Protein AF-A0A3P9JWE6-F1 (afdb_monomer_lite)

Organism: Oryzias latipes (NCBI:txid8090)

InterPro domains:
  IPR011990 Tetratricopeptide-like helical domain superfamily [G3DSA:1.25.40.10] (8-166)
  IPR011990 Tetratricopeptide-like helical domain superfamily [SSF48452] (48-157)
  IPR052628 Cilia- and flagella-associated protein 70 [PTHR44314] (1-104)

Radius of gyration: 19.22 Å; chains: 1; bounding box: 40×40×63 Å

Structure (mmCIF, N/CA/C/O backbone):
data_AF-A0A3P9JWE6-F1
#
_entry.id   AF-A0A3P9JWE6-F1
#
loop_
_atom_site.group_PDB
_atom_site.id
_atom_site.type_symbol
_atom_site.label_atom_id
_atom_site.label_alt_id
_atom_site.label_comp_id
_atom_site.label_asym_id
_atom_site.label_entity_id
_atom_site.label_seq_id
_atom_site.pdbx_PDB_ins_code
_atom_site.Cartn_x
_atom_site.Cartn_y
_atom_site.Cartn_z
_atom_site.occupancy
_atom_site.B_iso_or_equiv
_atom_site.auth_seq_id
_atom_site.auth_comp_id
_atom_site.auth_asym_id
_atom_site.auth_atom_id
_atom_site.pdbx_PDB_model_num
ATOM 1 N N . MET A 1 1 ? 3.140 -0.890 -33.069 1.00 50.00 1 MET A N 1
ATOM 2 C CA . MET A 1 1 ? 4.216 -0.126 -33.745 1.00 50.00 1 MET A CA 1
ATOM 3 C C . MET A 1 1 ? 4.874 0.889 -32.809 1.00 50.00 1 MET A C 1
ATOM 5 O O . MET A 1 1 ? 6.090 0.849 -32.715 1.00 50.00 1 MET A O 1
ATOM 9 N N . ALA A 1 2 ? 4.125 1.709 -32.057 1.00 54.94 2 ALA A N 1
ATOM 10 C CA . ALA A 1 2 ? 4.702 2.667 -31.095 1.00 54.94 2 ALA A CA 1
ATOM 11 C C . ALA A 1 2 ? 5.524 2.012 -29.962 1.00 54.94 2 ALA A C 1
ATOM 13 O O . ALA A 1 2 ? 6.638 2.443 -29.690 1.00 54.94 2 ALA A O 1
ATOM 14 N N . GLU A 1 3 ? 5.029 0.918 -29.371 1.00 54.50 3 GLU A N 1
ATOM 15 C CA . GLU A 1 3 ? 5.745 0.171 -28.316 1.00 54.50 3 GLU A CA 1
ATOM 16 C C . GLU A 1 3 ? 7.107 -0.357 -28.793 1.00 54.50 3 GLU A C 1
ATOM 18 O O . GLU A 1 3 ? 8.086 -0.331 -28.055 1.00 54.50 3 GLU A O 1
ATOM 23 N N . HIS A 1 4 ? 7.189 -0.782 -30.056 1.00 53.91 4 HIS A N 1
ATOM 24 C CA . HIS A 1 4 ? 8.410 -1.329 -30.640 1.00 53.91 4 HIS A CA 1
ATOM 25 C C . HIS A 1 4 ? 9.434 -0.230 -30.979 1.00 53.91 4 HIS A C 1
ATOM 27 O O . HIS A 1 4 ? 10.633 -0.448 -30.827 1.00 53.91 4 HIS A O 1
ATOM 33 N N . ALA A 1 5 ? 8.976 0.956 -31.391 1.00 55.12 5 ALA A N 1
ATOM 34 C CA . ALA A 1 5 ? 9.838 2.113 -31.635 1.00 55.12 5 ALA A CA 1
ATOM 35 C C . ALA A 1 5 ? 10.409 2.679 -30.322 1.00 55.12 5 ALA A C 1
ATOM 37 O O . ALA A 1 5 ? 11.618 2.850 -30.205 1.00 55.12 5 ALA A O 1
ATOM 38 N N . LEU A 1 6 ? 9.566 2.840 -29.295 1.00 58.72 6 LEU A N 1
ATOM 39 C CA . LEU A 1 6 ? 10.005 3.257 -27.959 1.00 58.72 6 LEU A CA 1
ATOM 40 C C . LEU A 1 6 ? 10.943 2.219 -27.320 1.00 58.72 6 LEU A C 1
ATOM 42 O O . LEU A 1 6 ? 11.898 2.573 -26.635 1.00 58.72 6 LEU A O 1
ATOM 46 N N . SER A 1 7 ? 10.712 0.925 -27.578 1.00 56.84 7 SER A N 1
ATOM 47 C CA . SER A 1 7 ? 11.601 -0.131 -27.087 1.00 56.84 7 SER A CA 1
ATOM 48 C C . SER A 1 7 ? 13.016 -0.019 -27.646 1.00 56.84 7 SER A C 1
ATOM 50 O O . SER A 1 7 ? 13.952 -0.305 -26.917 1.00 56.84 7 SER A O 1
ATOM 52 N N . GLN A 1 8 ? 13.188 0.429 -28.895 1.00 58.41 8 GLN A N 1
ATOM 53 C CA . GLN A 1 8 ? 14.512 0.590 -29.502 1.00 58.41 8 GLN A CA 1
ATOM 54 C C . GLN A 1 8 ? 15.272 1.796 -28.941 1.00 58.41 8 GLN A C 1
ATOM 56 O O . GLN A 1 8 ? 16.487 1.710 -28.789 1.00 58.41 8 GLN A O 1
ATOM 61 N N . GLU A 1 9 ? 14.577 2.878 -28.577 1.00 60.34 9 GLU A N 1
ATOM 62 C CA . GLU A 1 9 ? 15.199 4.049 -27.937 1.00 60.34 9 GLU A CA 1
ATOM 63 C C . GLU A 1 9 ? 15.621 3.792 -26.486 1.00 60.34 9 GLU A C 1
ATOM 65 O O . GLU A 1 9 ? 16.543 4.428 -25.982 1.00 60.34 9 GLU A O 1
ATOM 70 N N . LEU A 1 10 ? 14.960 2.852 -25.807 1.00 62.72 10 LEU A N 1
ATOM 71 C CA . LEU A 1 10 ? 15.216 2.527 -24.406 1.00 62.72 10 LEU A CA 1
ATOM 72 C C . LEU A 1 10 ? 16.106 1.284 -24.229 1.00 62.72 10 LEU A C 1
ATOM 74 O O . LEU A 1 10 ? 16.210 0.774 -23.117 1.00 62.72 10 LEU A O 1
ATOM 78 N N . LEU A 1 11 ? 16.743 0.747 -25.269 1.00 60.75 11 LEU A N 1
ATOM 79 C CA . LEU A 1 11 ? 17.757 -0.304 -25.100 1.00 60.75 11 LEU A CA 1
ATOM 80 C C . LEU A 1 11 ? 19.091 0.313 -24.667 1.00 60.75 11 LEU A C 1
ATOM 82 O O . LEU A 1 11 ? 19.446 1.413 -25.084 1.00 60.75 11 LEU A O 1
ATOM 86 N N . CYS A 1 12 ? 19.846 -0.398 -23.828 1.00 60.78 12 CYS A N 1
ATOM 87 C CA . CYS A 1 12 ? 21.216 0.004 -23.527 1.00 60.78 12 CYS A CA 1
ATOM 88 C C . CYS A 1 12 ? 22.069 -0.077 -24.807 1.00 60.78 12 CYS A C 1
ATOM 90 O O . CYS A 1 12 ? 21.844 -0.978 -25.623 1.00 60.78 12 CYS A O 1
ATOM 92 N N . PRO A 1 13 ? 23.077 0.796 -24.976 1.00 59.50 13 PRO A N 1
ATOM 93 C CA . PRO A 1 13 ? 23.990 0.739 -26.117 1.00 59.50 13 PRO A CA 1
ATOM 94 C C . PRO A 1 13 ? 24.724 -0.611 -26.236 1.00 59.50 13 PRO A C 1
ATOM 96 O O . PRO A 1 13 ? 25.113 -0.987 -27.338 1.00 59.50 13 PRO A O 1
ATOM 99 N N . GLU A 1 14 ? 24.840 -1.390 -25.151 1.00 58.34 14 GLU A N 1
ATOM 100 C CA . GLU A 1 14 ? 25.370 -2.764 -25.166 1.00 58.34 14 GLU A CA 1
ATOM 101 C C . GLU A 1 14 ? 24.353 -3.846 -25.610 1.00 58.34 14 GLU A C 1
ATOM 103 O O . GLU A 1 14 ? 24.656 -5.038 -25.559 1.00 58.34 14 GLU A O 1
ATOM 108 N N . GLY A 1 15 ? 23.141 -3.475 -26.040 1.00 55.50 15 GLY A N 1
ATOM 109 C CA . GLY A 1 15 ? 22.118 -4.408 -26.542 1.00 55.50 15 GLY A CA 1
ATOM 110 C C . GLY A 1 15 ? 21.252 -5.081 -25.465 1.00 55.50 15 GLY A C 1
ATOM 111 O O . GLY A 1 15 ? 20.505 -6.013 -25.766 1.00 55.50 15 GLY A O 1
ATOM 112 N N . GLY A 1 16 ? 21.332 -4.620 -24.212 1.00 62.47 16 GLY A N 1
ATOM 113 C CA . GLY A 1 16 ? 20.505 -5.079 -23.089 1.00 62.47 16 GLY A CA 1
ATOM 114 C C . GLY A 1 16 ? 19.228 -4.253 -22.876 1.00 62.47 16 GLY A C 1
ATOM 115 O O . GLY A 1 16 ? 19.093 -3.136 -23.372 1.00 62.47 16 GLY A O 1
ATOM 116 N N . ARG A 1 17 ? 18.279 -4.785 -22.094 1.00 65.56 17 ARG A N 1
ATOM 117 C CA . ARG A 1 17 ? 17.080 -4.046 -21.654 1.00 65.56 17 ARG A CA 1
ATOM 118 C C . ARG A 1 17 ? 17.478 -3.023 -20.589 1.00 65.56 17 ARG A C 1
ATOM 120 O O . ARG A 1 17 ? 17.960 -3.425 -19.531 1.00 65.56 17 ARG A O 1
ATOM 127 N N . SER A 1 18 ? 17.263 -1.731 -20.838 1.00 72.25 18 SER A N 1
ATOM 128 C CA . SER A 1 18 ? 17.511 -0.721 -19.806 1.00 72.25 18 SER A CA 1
ATOM 129 C C . SER A 1 18 ? 16.483 -0.807 -18.673 1.00 72.25 18 SER A C 1
ATOM 131 O O . SER A 1 18 ? 15.362 -1.301 -18.833 1.00 72.25 18 SER A O 1
ATOM 133 N N . LEU A 1 19 ? 16.858 -0.273 -17.514 1.00 72.19 19 LEU A N 1
ATOM 134 C CA . LEU A 1 19 ? 15.981 -0.161 -16.352 1.00 72.19 19 LEU A CA 1
ATOM 135 C C . LEU A 1 19 ? 14.755 0.722 -16.637 1.00 72.19 19 LEU A C 1
ATOM 137 O O . LEU A 1 19 ? 13.641 0.403 -16.219 1.00 72.19 19 LEU A O 1
ATOM 141 N N . SER A 1 20 ? 14.933 1.795 -17.415 1.00 74.38 20 SER A N 1
ATOM 142 C CA . SER A 1 20 ? 13.832 2.658 -17.844 1.00 74.38 20 SER A CA 1
ATOM 143 C C . SER A 1 20 ? 12.865 1.905 -18.757 1.00 74.38 20 SER A C 1
ATOM 145 O O . SER A 1 20 ? 11.658 1.986 -18.536 1.00 74.38 20 SER A O 1
ATOM 147 N N . TYR A 1 21 ? 13.355 1.104 -19.708 1.00 74.75 21 TYR A N 1
ATOM 148 C CA . TYR A 1 21 ? 12.509 0.239 -20.536 1.00 74.75 21 TYR A CA 1
ATOM 149 C C . TYR A 1 21 ? 11.656 -0.711 -19.689 1.00 74.75 21 TYR A C 1
ATOM 151 O O . TYR A 1 21 ? 10.438 -0.776 -19.862 1.00 74.75 21 TYR A O 1
ATOM 159 N N . LEU A 1 22 ? 12.280 -1.420 -18.744 1.00 73.00 22 LEU A N 1
ATOM 160 C CA . LEU A 1 22 ? 11.585 -2.392 -17.901 1.00 73.00 22 LEU A CA 1
ATOM 161 C C . LEU A 1 22 ? 10.500 -1.733 -17.039 1.00 73.00 22 LEU A C 1
ATOM 163 O O . LEU A 1 22 ? 9.398 -2.270 -16.934 1.00 73.00 22 LEU A O 1
ATOM 167 N N . ARG A 1 23 ? 10.766 -0.542 -16.489 1.00 76.00 23 ARG A N 1
ATOM 168 C CA . ARG A 1 23 ? 9.776 0.239 -15.729 1.00 76.00 23 ARG A CA 1
ATOM 169 C C . ARG A 1 23 ? 8.566 0.637 -16.577 1.00 76.00 23 ARG A C 1
ATOM 171 O O . ARG A 1 23 ? 7.432 0.487 -16.126 1.00 76.00 23 ARG A O 1
ATOM 178 N N . HIS A 1 24 ? 8.781 1.116 -17.804 1.00 77.75 24 HIS A N 1
ATOM 179 C CA . HIS A 1 24 ? 7.681 1.507 -18.697 1.00 77.75 24 HIS A CA 1
ATOM 180 C C . HIS A 1 24 ? 6.870 0.300 -19.168 1.00 77.75 24 HIS A C 1
ATOM 182 O O . HIS A 1 24 ? 5.641 0.355 -19.178 1.00 77.75 24 HIS A O 1
ATOM 188 N N . LEU A 1 25 ? 7.543 -0.804 -19.505 1.00 74.94 25 LEU A N 1
ATOM 189 C CA . LEU A 1 25 ? 6.875 -2.052 -19.859 1.00 74.94 25 LEU A CA 1
ATOM 190 C C . LEU A 1 25 ? 6.011 -2.556 -18.700 1.00 74.94 25 LEU A C 1
ATOM 192 O O . LEU A 1 25 ? 4.870 -2.958 -18.925 1.00 74.94 25 LEU A O 1
ATOM 196 N N . ALA A 1 26 ? 6.523 -2.469 -17.468 1.00 75.00 26 ALA A N 1
ATOM 197 C CA . ALA A 1 26 ? 5.756 -2.841 -16.295 1.00 75.00 26 ALA A CA 1
ATOM 198 C C . ALA A 1 26 ? 4.502 -1.972 -16.124 1.00 75.00 26 ALA A C 1
ATOM 200 O O . ALA A 1 26 ? 3.390 -2.489 -16.037 1.00 75.00 26 ALA A O 1
ATOM 201 N N . LYS A 1 27 ? 4.642 -0.645 -16.164 1.00 78.25 27 LYS A N 1
ATOM 202 C CA . LYS A 1 27 ? 3.484 0.261 -16.083 1.00 78.25 27 LYS A CA 1
ATOM 203 C C . LYS A 1 27 ? 2.444 -0.029 -17.172 1.00 78.25 27 LYS A C 1
ATOM 205 O O . LYS A 1 27 ? 1.252 -0.086 -16.885 1.00 78.25 27 LYS A O 1
ATOM 210 N N . LEU A 1 28 ? 2.881 -0.290 -18.402 1.00 78.50 28 LEU A N 1
ATOM 211 C CA . LEU A 1 28 ? 1.989 -0.627 -19.511 1.00 78.50 28 LEU A CA 1
ATOM 212 C C . LEU A 1 28 ? 1.231 -1.945 -19.287 1.00 78.50 28 LEU A C 1
ATOM 214 O O . LEU A 1 28 ? 0.036 -2.021 -19.554 1.00 78.50 28 LEU A O 1
ATOM 218 N N . GLN A 1 29 ? 1.910 -2.987 -18.814 1.00 75.69 29 GLN A N 1
ATOM 219 C CA . GLN A 1 29 ? 1.287 -4.284 -18.538 1.00 75.69 29 GLN A CA 1
ATOM 220 C C . GLN A 1 29 ? 0.293 -4.210 -17.371 1.00 75.69 29 GLN A C 1
ATOM 222 O O . GLN A 1 29 ? -0.762 -4.837 -17.443 1.00 75.69 29 GLN A O 1
ATOM 227 N N . LEU A 1 30 ? 0.580 -3.396 -16.347 1.00 75.94 30 LEU A N 1
ATOM 228 C CA . LEU A 1 30 ? -0.366 -3.107 -15.264 1.00 75.94 30 LEU A CA 1
ATOM 229 C C . LEU A 1 30 ? -1.648 -2.463 -15.805 1.00 75.94 30 LEU A C 1
ATOM 231 O O . LEU A 1 30 ? -2.740 -2.894 -15.449 1.00 75.94 30 LEU A O 1
ATOM 235 N N . LEU A 1 31 ? -1.516 -1.496 -16.719 1.00 79.69 31 LEU A N 1
ATOM 236 C CA . LEU A 1 31 ? -2.657 -0.854 -17.381 1.00 79.69 31 LEU A CA 1
ATOM 237 C C . LEU A 1 31 ? -3.444 -1.812 -18.286 1.00 79.69 31 LEU A C 1
ATOM 239 O O . LEU A 1 31 ? -4.653 -1.659 -18.428 1.00 79.69 31 LEU A O 1
ATOM 243 N N . LYS A 1 32 ? -2.777 -2.797 -18.899 1.00 80.44 32 LYS A N 1
ATOM 244 C CA . LYS A 1 32 ? -3.423 -3.822 -19.738 1.00 80.44 32 LYS A CA 1
ATOM 245 C C . LYS A 1 32 ? -4.131 -4.916 -18.927 1.00 80.44 32 LYS A C 1
ATOM 247 O O . LYS A 1 32 ? -4.943 -5.634 -19.496 1.00 80.44 32 LYS A O 1
ATOM 252 N N . GLY A 1 33 ? -3.844 -5.044 -17.629 1.00 74.56 33 GLY A N 1
ATOM 253 C CA . GLY A 1 33 ? -4.410 -6.087 -16.765 1.00 74.56 33 GLY A CA 1
ATOM 254 C C . GLY A 1 33 ? -3.735 -7.463 -16.887 1.00 74.56 33 GLY A C 1
ATOM 255 O O . GLY A 1 33 ? -4.184 -8.431 -16.277 1.00 74.56 33 GLY A O 1
ATOM 256 N N . ASP A 1 34 ? -2.637 -7.571 -17.641 1.00 73.00 34 ASP A N 1
ATOM 257 C CA . ASP A 1 34 ? -1.946 -8.838 -17.921 1.00 73.00 34 ASP A CA 1
ATOM 258 C C . ASP A 1 34 ? -0.863 -9.155 -16.868 1.00 73.00 34 ASP A C 1
ATOM 260 O O . ASP A 1 34 ? 0.343 -9.151 -17.142 1.00 73.00 34 ASP A O 1
ATOM 264 N N . TYR A 1 35 ? -1.279 -9.466 -15.637 1.00 69.69 35 TYR A N 1
ATOM 265 C CA . TYR A 1 35 ? -0.375 -9.623 -14.480 1.00 69.69 35 TYR A CA 1
ATOM 266 C C . TYR A 1 35 ? 0.514 -10.881 -14.519 1.00 69.69 35 TYR A C 1
ATOM 268 O O . TYR A 1 35 ? 1.539 -10.967 -13.832 1.00 69.69 35 TYR A O 1
ATOM 276 N N . SER A 1 36 ? 0.132 -11.885 -15.309 1.00 65.00 36 SER A N 1
ATOM 277 C CA . SER A 1 36 ? 0.842 -13.165 -15.444 1.00 65.00 36 SER A CA 1
ATOM 278 C C . SER A 1 36 ? 2.153 -13.042 -16.227 1.00 65.00 36 SER A C 1
ATOM 280 O O . SER A 1 36 ? 3.114 -13.754 -15.940 1.00 65.00 36 SER A O 1
ATOM 282 N N . SER A 1 37 ? 2.226 -12.099 -17.168 1.00 57.16 37 SER A N 1
ATOM 283 C CA . SER A 1 37 ? 3.350 -11.952 -18.103 1.00 57.16 37 SER A CA 1
ATOM 284 C C . SER A 1 37 ? 4.592 -11.268 -17.499 1.00 57.16 37 SER A C 1
ATOM 286 O O . SER A 1 37 ? 5.688 -11.336 -18.058 1.00 57.16 37 SER A O 1
ATOM 288 N N . MET A 1 38 ? 4.449 -10.672 -16.312 1.00 54.22 38 MET A N 1
ATOM 289 C CA . MET A 1 38 ? 5.485 -9.961 -15.548 1.00 54.22 38 MET A CA 1
ATOM 290 C C . MET A 1 38 ? 6.445 -10.857 -14.750 1.00 54.22 38 MET A C 1
ATOM 292 O O . MET A 1 38 ? 7.023 -10.439 -13.753 1.00 54.22 38 MET A O 1
ATOM 296 N N . GLN A 1 39 ? 6.654 -12.106 -15.156 1.00 52.50 39 GLN A N 1
ATOM 297 C CA . GLN A 1 39 ? 7.532 -13.029 -14.422 1.00 52.50 39 GLN A CA 1
ATOM 298 C C . GLN A 1 39 ? 9.031 -12.650 -14.499 1.00 52.50 39 GLN A C 1
ATOM 300 O O . GLN A 1 39 ? 9.869 -13.266 -13.844 1.00 52.50 39 GLN A O 1
ATOM 305 N N . PHE A 1 40 ? 9.372 -11.638 -15.305 1.00 51.84 40 PHE A N 1
ATOM 306 C CA . PHE A 1 40 ? 10.744 -11.222 -15.608 1.00 51.84 40 PHE A CA 1
ATOM 307 C C . PHE A 1 40 ? 11.344 -10.213 -14.624 1.00 51.84 40 PHE A C 1
ATOM 309 O O . PHE A 1 40 ? 12.556 -10.002 -14.658 1.00 51.84 40 PHE A O 1
ATOM 316 N N . PHE A 1 41 ? 10.546 -9.615 -13.738 1.00 57.66 41 PHE A N 1
ATOM 317 C CA . PHE A 1 41 ? 11.070 -8.809 -12.639 1.00 57.66 41 PHE A CA 1
ATOM 318 C C . PHE A 1 41 ? 11.492 -9.735 -11.498 1.00 57.66 41 PHE A C 1
ATOM 320 O O . PHE A 1 41 ? 10.797 -9.880 -10.502 1.00 57.66 41 PHE A O 1
ATOM 327 N N . LYS A 1 42 ? 12.639 -10.405 -11.648 1.00 54.62 42 LYS A N 1
ATOM 328 C CA . LYS A 1 42 ? 13.376 -10.850 -10.464 1.00 54.62 42 LYS A CA 1
ATOM 329 C C . LYS A 1 42 ? 14.147 -9.635 -9.952 1.00 54.62 42 LYS A C 1
ATOM 331 O O . LYS A 1 42 ? 15.109 -9.244 -10.618 1.00 54.62 42 LYS A O 1
ATOM 336 N N . PRO A 1 43 ? 13.760 -9.036 -8.814 1.00 52.91 43 PRO A N 1
ATOM 337 C CA . PRO A 1 43 ? 14.449 -7.867 -8.280 1.00 52.91 43 PRO A CA 1
ATOM 338 C C . PRO A 1 43 ? 15.942 -8.104 -8.024 1.00 52.91 43 PRO A C 1
ATOM 340 O O . PRO A 1 43 ? 16.685 -7.136 -8.012 1.00 52.91 43 PRO A O 1
ATOM 343 N N . LEU A 1 44 ? 16.408 -9.362 -7.960 1.00 53.31 44 LEU A N 1
ATOM 344 C CA . LEU A 1 44 ? 17.832 -9.721 -7.859 1.00 53.31 44 LEU A CA 1
ATOM 345 C C . LEU A 1 44 ? 18.760 -9.032 -8.880 1.00 53.31 44 LEU A C 1
ATOM 347 O O . LEU A 1 44 ? 19.949 -8.902 -8.620 1.00 53.31 44 LEU A O 1
ATOM 351 N N . ILE A 1 45 ? 18.268 -8.628 -10.058 1.00 56.12 45 ILE A N 1
ATOM 352 C CA . ILE A 1 45 ? 19.108 -7.946 -11.065 1.00 56.12 45 ILE A CA 1
ATOM 353 C C . ILE A 1 45 ? 19.128 -6.417 -10.845 1.00 56.12 45 ILE A C 1
ATOM 355 O O . ILE A 1 45 ? 20.036 -5.735 -11.313 1.00 56.12 45 ILE A O 1
ATOM 359 N N . TYR A 1 46 ? 18.159 -5.873 -10.103 1.00 63.94 46 TYR A N 1
ATOM 360 C CA . TYR A 1 46 ? 17.924 -4.435 -9.928 1.00 63.94 46 TYR A CA 1
ATOM 361 C C . TYR A 1 46 ? 17.604 -4.084 -8.469 1.00 63.94 46 TYR A C 1
ATOM 363 O O . TYR A 1 46 ? 16.742 -3.249 -8.203 1.00 63.94 46 TYR A O 1
ATOM 371 N N . GLU A 1 47 ? 18.299 -4.724 -7.524 1.00 64.75 47 GLU A N 1
ATOM 372 C CA . GLU A 1 47 ? 17.979 -4.676 -6.087 1.00 64.75 47 GLU A CA 1
ATOM 373 C C . GLU A 1 47 ? 17.972 -3.256 -5.499 1.00 64.75 47 GLU A C 1
ATOM 375 O O . GLU A 1 47 ? 17.368 -3.036 -4.456 1.00 64.75 47 GLU A O 1
ATOM 380 N N . GLN A 1 48 ? 18.605 -2.293 -6.176 1.00 73.62 48 GLN A N 1
ATOM 381 C CA . GLN A 1 48 ? 18.779 -0.917 -5.708 1.00 73.62 48 GLN A CA 1
ATOM 382 C C . GLN A 1 48 ? 17.757 0.092 -6.266 1.00 73.62 48 GLN A C 1
ATOM 384 O O . GLN A 1 48 ? 17.849 1.269 -5.922 1.00 73.62 48 GLN A O 1
ATOM 389 N N . ASP A 1 49 ? 16.805 -0.306 -7.124 1.00 81.25 49 ASP A N 1
ATOM 390 C CA . ASP A 1 49 ? 15.767 0.614 -7.626 1.00 81.25 49 ASP A CA 1
ATOM 391 C C . ASP A 1 49 ? 14.440 0.422 -6.872 1.00 81.25 49 ASP A C 1
ATOM 393 O O . ASP A 1 49 ? 13.739 -0.577 -7.044 1.00 81.25 49 ASP A O 1
ATOM 397 N N . ALA A 1 50 ? 14.074 1.415 -6.059 1.00 87.62 50 ALA A N 1
ATOM 398 C CA . ALA A 1 50 ? 12.814 1.444 -5.321 1.00 87.62 50 ALA A CA 1
ATOM 399 C C . ALA A 1 50 ? 11.578 1.337 -6.223 1.00 87.62 50 ALA A C 1
ATOM 401 O O . ALA A 1 50 ? 10.616 0.655 -5.878 1.00 87.62 50 ALA A O 1
ATOM 402 N N . ASP A 1 51 ? 11.596 1.956 -7.405 1.00 85.38 51 ASP A N 1
ATOM 403 C CA . ASP A 1 51 ? 10.451 1.929 -8.316 1.00 85.38 51 ASP A CA 1
ATOM 404 C C . ASP A 1 51 ? 10.201 0.523 -8.867 1.00 85.38 51 ASP A C 1
ATOM 406 O O . ASP A 1 51 ? 9.059 0.131 -9.104 1.00 85.38 51 ASP A O 1
ATOM 410 N N . VAL A 1 52 ? 11.265 -0.258 -9.053 1.00 83.38 52 VAL A N 1
ATOM 411 C CA . VAL A 1 52 ? 11.161 -1.655 -9.481 1.00 83.38 52 VAL A CA 1
ATOM 412 C C . VAL A 1 52 ? 10.484 -2.504 -8.411 1.00 83.38 52 VAL A C 1
ATOM 414 O O . VAL A 1 52 ? 9.564 -3.264 -8.722 1.00 83.38 52 VAL A O 1
ATOM 417 N N . TRP A 1 53 ? 10.900 -2.348 -7.157 1.00 87.12 53 TRP A N 1
ATOM 418 C CA . TRP A 1 53 ? 10.283 -3.039 -6.030 1.00 87.12 53 TRP A CA 1
ATOM 419 C C . TRP A 1 53 ? 8.816 -2.636 -5.840 1.00 87.12 53 TRP A C 1
ATOM 421 O O . TRP A 1 53 ? 7.959 -3.508 -5.692 1.00 87.12 53 TRP A O 1
ATOM 431 N N . ALA A 1 54 ? 8.494 -1.345 -5.968 1.00 89.56 54 ALA A N 1
ATOM 432 C CA . ALA A 1 54 ? 7.121 -0.849 -5.896 1.00 89.56 54 ALA A CA 1
ATOM 433 C C . ALA A 1 54 ? 6.225 -1.435 -7.005 1.00 89.56 54 ALA A C 1
ATOM 435 O O . ALA A 1 54 ? 5.097 -1.862 -6.743 1.00 89.56 54 ALA A O 1
ATOM 436 N N . LEU A 1 55 ? 6.729 -1.513 -8.243 1.00 86.25 55 LEU A N 1
ATOM 437 C CA . LEU A 1 55 ? 6.008 -2.125 -9.365 1.00 86.25 55 LEU A CA 1
ATOM 438 C C . LEU A 1 55 ? 5.796 -3.630 -9.160 1.00 86.25 55 LEU A C 1
ATOM 440 O O . LEU A 1 55 ? 4.712 -4.138 -9.459 1.00 86.25 55 LEU A O 1
ATOM 444 N N . ASN A 1 56 ? 6.794 -4.338 -8.619 1.00 85.94 56 ASN A N 1
ATOM 445 C CA . ASN A 1 56 ? 6.656 -5.752 -8.276 1.00 85.94 56 ASN A CA 1
ATOM 446 C C . ASN A 1 56 ? 5.591 -5.965 -7.191 1.00 85.94 56 ASN A C 1
ATOM 448 O O . ASN A 1 56 ? 4.719 -6.824 -7.344 1.00 85.94 56 ASN A O 1
ATOM 452 N N . GLY A 1 57 ? 5.610 -5.136 -6.143 1.00 89.94 57 GLY A N 1
ATOM 453 C CA . GLY A 1 57 ? 4.603 -5.158 -5.086 1.00 89.94 57 GLY A CA 1
ATOM 454 C C . GLY A 1 57 ? 3.197 -4.927 -5.628 1.00 89.94 57 GLY A C 1
ATOM 455 O O . GLY A 1 57 ? 2.281 -5.688 -5.323 1.00 89.94 57 GLY A O 1
ATOM 456 N N . HIS A 1 58 ? 3.032 -3.958 -6.532 1.00 89.81 58 HIS A N 1
ATOM 457 C CA . HIS A 1 58 ? 1.734 -3.672 -7.140 1.00 89.81 58 HIS A CA 1
ATOM 458 C C . HIS A 1 58 ? 1.203 -4.812 -8.003 1.00 89.81 58 HIS A C 1
ATOM 460 O O . HIS A 1 58 ? 0.020 -5.141 -7.944 1.00 89.81 58 HIS A O 1
ATOM 466 N N . ARG A 1 59 ? 2.077 -5.480 -8.753 1.00 86.31 59 ARG A N 1
ATOM 467 C CA . ARG A 1 59 ? 1.699 -6.682 -9.493 1.00 86.31 59 ARG A CA 1
ATOM 468 C C . ARG A 1 59 ? 1.217 -7.790 -8.554 1.00 86.31 59 ARG A C 1
ATOM 470 O O . ARG A 1 59 ? 0.156 -8.357 -8.801 1.00 86.31 59 ARG A O 1
ATOM 477 N N . HIS A 1 60 ? 1.957 -8.082 -7.485 1.00 87.94 60 HIS A N 1
ATOM 478 C CA . HIS A 1 60 ? 1.543 -9.083 -6.498 1.00 87.94 60 HIS A CA 1
ATOM 479 C C . HIS A 1 60 ? 0.223 -8.707 -5.810 1.00 87.94 60 HIS A C 1
ATOM 481 O O . HIS A 1 60 ? -0.645 -9.564 -5.653 1.00 87.94 60 HIS A O 1
ATOM 487 N N . TYR A 1 61 ? 0.021 -7.422 -5.505 1.00 90.75 61 TYR A N 1
ATOM 488 C CA . TYR A 1 61 ? -1.231 -6.909 -4.949 1.00 90.75 61 TYR A CA 1
ATOM 489 C C . TYR A 1 61 ? -2.423 -7.196 -5.870 1.00 90.75 61 TYR A C 1
ATOM 491 O O . TYR A 1 61 ? -3.431 -7.737 -5.426 1.00 90.75 61 TYR A O 1
ATOM 499 N N . LEU A 1 62 ? -2.291 -6.907 -7.170 1.00 87.81 62 LEU A N 1
ATOM 500 C CA . LEU A 1 62 ? -3.344 -7.166 -8.163 1.00 87.81 62 LEU A CA 1
ATOM 501 C C . LEU A 1 62 ? -3.594 -8.662 -8.405 1.00 87.81 62 LEU A C 1
ATOM 503 O O . LEU A 1 62 ? -4.676 -9.046 -8.839 1.00 87.81 62 LEU A O 1
ATOM 507 N N . GLN A 1 63 ? -2.615 -9.515 -8.102 1.00 86.81 63 GLN A N 1
ATOM 508 C CA . GLN A 1 63 ? -2.760 -10.972 -8.126 1.00 86.81 63 GLN A CA 1
ATOM 509 C C . GLN A 1 63 ? -3.374 -11.544 -6.836 1.00 86.81 63 GLN A C 1
ATOM 511 O O . GLN A 1 63 ? -3.645 -12.741 -6.783 1.00 86.81 63 GLN A O 1
ATOM 516 N N . GLY A 1 64 ? -3.570 -10.723 -5.799 1.00 88.06 64 GLY A N 1
ATOM 517 C CA . GLY A 1 64 ? -4.007 -11.165 -4.471 1.00 88.06 64 GLY A CA 1
ATOM 518 C C . GLY A 1 64 ? -2.909 -11.837 -3.634 1.00 88.06 64 GLY A C 1
ATOM 519 O O . GLY A 1 64 ? -3.192 -12.367 -2.562 1.00 88.06 64 GLY A O 1
ATOM 520 N N . ALA A 1 65 ? -1.655 -11.813 -4.093 1.00 90.44 65 ALA A N 1
ATOM 521 C CA . ALA A 1 65 ? -0.493 -12.327 -3.368 1.00 90.44 65 ALA A CA 1
ATOM 522 C C . ALA A 1 65 ? 0.011 -11.270 -2.367 1.00 90.44 65 ALA A C 1
ATOM 524 O O . ALA A 1 65 ? 1.032 -10.614 -2.577 1.00 90.44 65 ALA A O 1
ATOM 525 N N . PHE A 1 66 ? -0.762 -11.031 -1.304 1.00 91.25 66 PHE A N 1
ATOM 526 C CA . PHE A 1 66 ? -0.539 -9.900 -0.394 1.00 91.25 66 PHE A CA 1
ATOM 527 C C . PHE A 1 66 ? 0.741 -10.003 0.441 1.00 91.25 66 PHE A C 1
ATOM 529 O O . PHE A 1 66 ? 1.303 -8.974 0.811 1.00 91.25 66 PHE A O 1
ATOM 536 N N . THR A 1 67 ? 1.225 -11.214 0.712 1.00 91.38 67 THR A N 1
ATOM 537 C CA . THR A 1 67 ? 2.489 -11.454 1.420 1.00 91.38 67 THR A CA 1
ATOM 538 C C . THR A 1 67 ? 3.684 -10.939 0.621 1.00 91.38 67 THR A C 1
ATOM 540 O O . THR A 1 67 ? 4.433 -10.093 1.099 1.00 91.38 67 THR A O 1
ATOM 543 N N . GLU A 1 68 ? 3.800 -11.349 -0.639 1.00 90.00 68 GLU A N 1
ATOM 544 C CA . GLU A 1 68 ? 4.868 -10.928 -1.546 1.00 90.00 68 GLU A CA 1
ATOM 545 C C . GLU A 1 68 ? 4.733 -9.451 -1.936 1.00 90.00 68 GLU A C 1
ATOM 547 O O . GLU A 1 68 ? 5.733 -8.759 -2.158 1.00 90.00 68 GLU A O 1
ATOM 552 N N . ALA A 1 69 ? 3.494 -8.950 -2.005 1.00 92.06 69 ALA A N 1
ATOM 553 C CA . ALA A 1 69 ? 3.224 -7.535 -2.221 1.00 92.06 69 ALA A CA 1
ATOM 554 C C . ALA A 1 69 ? 3.781 -6.682 -1.076 1.00 92.06 69 ALA A C 1
ATOM 556 O O . ALA A 1 69 ? 4.502 -5.720 -1.336 1.00 92.06 69 ALA A O 1
ATOM 557 N N . LYS A 1 70 ? 3.484 -7.065 0.173 1.00 93.62 70 LYS A N 1
ATOM 558 C CA . LYS A 1 70 ? 3.963 -6.393 1.387 1.00 93.62 70 LYS A CA 1
ATOM 559 C C . LYS A 1 70 ? 5.484 -6.332 1.424 1.00 93.62 70 LYS A C 1
ATOM 561 O O . LYS A 1 70 ? 6.031 -5.237 1.487 1.00 93.62 70 LYS A O 1
ATOM 566 N N . GLU A 1 71 ? 6.150 -7.478 1.284 1.00 91.44 71 GLU A N 1
ATOM 567 C CA . GLU A 1 71 ? 7.616 -7.545 1.283 1.00 91.44 71 GLU A CA 1
ATOM 568 C C . GLU A 1 71 ? 8.211 -6.622 0.212 1.00 91.44 71 GLU A C 1
ATOM 570 O O . GLU A 1 71 ? 9.111 -5.833 0.486 1.00 91.44 71 GLU A O 1
ATOM 575 N N . SER A 1 72 ? 7.673 -6.664 -1.010 1.00 90.75 72 SER A N 1
ATOM 576 C CA . SER A 1 72 ? 8.168 -5.822 -2.105 1.00 90.75 72 SER A CA 1
ATOM 577 C C . SER A 1 72 ? 7.984 -4.327 -1.826 1.00 90.75 72 SER A C 1
ATOM 579 O O . SER A 1 72 ? 8.857 -3.526 -2.158 1.00 90.75 72 SER A O 1
ATOM 581 N N . TYR A 1 73 ? 6.866 -3.935 -1.214 1.00 93.06 73 TYR A N 1
ATOM 582 C CA . TYR A 1 73 ? 6.617 -2.547 -0.838 1.00 93.06 73 TYR A CA 1
ATOM 583 C C . TYR A 1 73 ? 7.542 -2.073 0.285 1.00 93.06 73 TYR A C 1
ATOM 585 O O . TYR A 1 73 ? 8.139 -1.005 0.156 1.00 93.06 73 TYR A O 1
ATOM 593 N N . GLU A 1 74 ? 7.734 -2.867 1.335 1.00 91.94 74 GLU A N 1
ATOM 594 C CA . GLU A 1 74 ? 8.668 -2.549 2.424 1.00 91.94 74 GLU A CA 1
ATOM 595 C C . GLU A 1 74 ? 10.100 -2.390 1.904 1.00 91.94 74 GLU A C 1
ATOM 597 O O . GLU A 1 74 ? 10.771 -1.404 2.211 1.00 91.94 74 GLU A O 1
ATOM 602 N N . TRP A 1 75 ? 10.545 -3.303 1.035 1.00 89.56 75 TRP A N 1
ATOM 603 C CA . TRP A 1 75 ? 11.843 -3.187 0.372 1.00 89.56 75 TRP A CA 1
ATOM 604 C C . TRP A 1 75 ? 11.958 -1.910 -0.461 1.00 89.56 75 TRP A C 1
ATOM 606 O O . TRP A 1 75 ? 12.993 -1.246 -0.406 1.00 89.56 75 TRP A O 1
ATOM 616 N N . SER A 1 76 ? 10.902 -1.529 -1.189 1.00 90.12 76 SER A N 1
ATOM 617 C CA . SER A 1 76 ? 10.906 -0.298 -1.990 1.00 90.12 76 SER A CA 1
ATOM 618 C C . SER A 1 76 ? 11.114 0.963 -1.149 1.00 90.12 76 SER A C 1
ATOM 620 O O . SER A 1 76 ? 11.788 1.883 -1.602 1.00 90.12 76 SER A O 1
ATOM 622 N N . LEU A 1 77 ? 10.583 0.991 0.077 1.00 89.44 77 LEU A N 1
ATOM 623 C CA . LEU A 1 77 ? 10.681 2.129 0.994 1.00 89.44 77 LEU A CA 1
ATOM 624 C C . LEU A 1 77 ? 11.982 2.136 1.809 1.00 89.44 77 LEU A C 1
ATOM 626 O O . LEU A 1 77 ? 12.421 3.190 2.255 1.00 89.44 77 LEU A O 1
ATOM 630 N N . ASN A 1 78 ? 12.619 0.977 1.997 1.00 86.94 78 ASN A N 1
ATOM 631 C CA . ASN A 1 78 ? 13.904 0.869 2.696 1.00 86.94 78 ASN A CA 1
ATOM 632 C C . ASN A 1 78 ? 15.090 1.347 1.830 1.00 86.94 78 ASN A C 1
ATOM 634 O O . ASN A 1 78 ? 16.171 1.668 2.326 1.00 86.94 78 ASN A O 1
ATOM 638 N N . ILE A 1 79 ? 14.913 1.405 0.510 1.00 83.38 79 ILE A N 1
ATOM 639 C CA . ILE A 1 79 ? 15.932 1.936 -0.395 1.00 83.38 79 ILE A CA 1
ATOM 640 C C . ILE A 1 79 ? 16.055 3.454 -0.201 1.00 83.38 79 ILE A C 1
ATOM 642 O O . ILE A 1 79 ? 15.070 4.180 -0.171 1.00 83.38 79 ILE A O 1
ATOM 646 N N . LEU A 1 80 ? 17.300 3.943 -0.144 1.00 71.81 80 LEU A N 1
ATOM 647 C CA . LEU A 1 80 ? 17.692 5.339 0.139 1.00 71.81 80 LEU A CA 1
ATOM 648 C C . LEU A 1 80 ? 16.946 6.411 -0.676 1.00 71.81 80 LEU A C 1
ATOM 650 O O . LEU A 1 80 ? 16.860 7.565 -0.261 1.00 71.81 80 LEU A O 1
ATOM 654 N N . LYS A 1 81 ? 16.444 6.041 -1.856 1.00 77.31 81 LYS A N 1
ATOM 655 C CA . LYS A 1 81 ? 15.591 6.879 -2.688 1.00 77.31 81 LYS A CA 1
ATOM 656 C C . LYS A 1 81 ? 14.192 6.282 -2.704 1.00 77.31 81 LYS A C 1
ATOM 658 O O . LYS A 1 81 ? 13.999 5.227 -3.297 1.00 77.31 81 LYS A O 1
ATOM 663 N N . ASN A 1 82 ? 13.240 7.012 -2.137 1.00 78.88 82 ASN A N 1
ATOM 664 C CA . ASN A 1 82 ? 11.832 6.641 -2.176 1.00 78.88 82 ASN A CA 1
ATOM 665 C C . ASN A 1 82 ? 11.334 6.426 -3.619 1.00 78.88 82 ASN A C 1
ATOM 667 O O . ASN A 1 82 ? 11.801 7.112 -4.542 1.00 78.88 82 ASN A O 1
ATOM 671 N N . PRO A 1 83 ? 10.373 5.509 -3.821 1.00 82.38 83 PRO A N 1
ATOM 672 C CA . PRO A 1 83 ? 9.755 5.310 -5.120 1.00 82.38 83 PRO A CA 1
ATOM 673 C C . PRO A 1 83 ? 9.031 6.585 -5.577 1.00 82.38 83 PRO A C 1
ATOM 675 O O . PRO A 1 83 ? 8.533 7.384 -4.792 1.00 82.38 83 PRO A O 1
ATOM 678 N N . SER A 1 84 ? 8.950 6.774 -6.886 1.00 83.69 84 SER A N 1
ATOM 679 C CA . SER A 1 84 ? 8.252 7.898 -7.516 1.00 83.69 84 SER A CA 1
ATOM 680 C C . SER A 1 84 ? 6.758 7.886 -7.174 1.00 83.69 84 SER A C 1
ATOM 682 O O . SER A 1 84 ? 6.147 8.937 -7.022 1.00 83.69 84 SER A O 1
ATOM 684 N N . ASP A 1 85 ? 6.189 6.687 -7.023 1.00 85.06 85 ASP A N 1
ATOM 685 C CA . ASP A 1 85 ? 4.774 6.454 -6.731 1.00 85.06 85 ASP A CA 1
ATOM 686 C C . ASP A 1 85 ? 4.544 6.108 -5.235 1.00 85.06 85 ASP A C 1
ATOM 688 O O . ASP A 1 85 ? 3.685 5.284 -4.911 1.00 85.06 85 ASP A O 1
ATOM 692 N N . SER A 1 86 ? 5.300 6.724 -4.307 1.00 90.44 86 SER A N 1
ATOM 693 C CA . SER A 1 86 ? 5.223 6.454 -2.852 1.00 90.44 86 SER A CA 1
ATOM 694 C C . SER A 1 86 ? 3.812 6.502 -2.275 1.00 90.44 86 SER A C 1
ATOM 696 O O . SER A 1 86 ? 3.473 5.668 -1.443 1.00 90.44 86 SER A O 1
ATOM 698 N N . HIS A 1 87 ? 2.965 7.429 -2.731 1.00 92.44 87 HIS A N 1
ATOM 699 C CA . HIS A 1 87 ? 1.588 7.533 -2.242 1.00 92.44 87 HIS A CA 1
ATOM 700 C C . HIS A 1 87 ? 0.809 6.224 -2.444 1.00 92.44 87 HIS A C 1
ATOM 702 O O . HIS A 1 87 ? 0.154 5.736 -1.527 1.00 92.44 87 HIS A O 1
ATOM 708 N N . ILE A 1 88 ? 0.923 5.620 -3.632 1.00 92.06 88 ILE A N 1
ATOM 709 C CA . ILE A 1 88 ? 0.259 4.349 -3.943 1.00 92.06 88 ILE A CA 1
ATOM 710 C C . ILE A 1 88 ? 0.879 3.213 -3.127 1.00 92.06 88 ILE A C 1
ATOM 712 O O . ILE A 1 88 ? 0.147 2.347 -2.656 1.00 92.06 88 ILE A O 1
ATOM 716 N N . VAL A 1 89 ? 2.205 3.212 -2.949 1.00 94.62 89 VAL A N 1
ATOM 717 C CA . VAL A 1 89 ? 2.905 2.207 -2.132 1.00 94.62 89 VAL A CA 1
ATOM 718 C C . VAL A 1 89 ? 2.373 2.218 -0.702 1.00 94.62 89 VAL A C 1
ATOM 720 O O . VAL A 1 89 ? 1.914 1.184 -0.227 1.00 94.62 89 VAL A O 1
ATOM 723 N N . PHE A 1 90 ? 2.351 3.382 -0.052 1.00 95.12 90 PHE A N 1
ATOM 724 C CA . PHE A 1 90 ? 1.849 3.542 1.310 1.00 95.12 90 PHE A CA 1
ATOM 725 C C . PHE A 1 90 ? 0.364 3.185 1.441 1.00 95.12 90 PHE A C 1
ATOM 727 O O . PHE A 1 90 ? -0.002 2.411 2.323 1.00 95.12 90 PHE A O 1
ATOM 734 N N . LEU A 1 91 ? -0.484 3.652 0.518 1.00 94.88 91 LEU A N 1
ATOM 735 C CA . LEU A 1 91 ? -1.913 3.317 0.497 1.00 94.88 91 LEU A CA 1
ATOM 736 C C . LEU A 1 91 ? -2.141 1.800 0.409 1.00 94.88 91 LEU A C 1
ATOM 738 O O . LEU A 1 91 ? -2.937 1.229 1.157 1.00 94.88 91 LEU A O 1
ATOM 742 N N . ARG A 1 92 ? -1.443 1.127 -0.513 1.00 95.81 92 ARG A N 1
ATOM 743 C CA . ARG A 1 92 ? -1.600 -0.317 -0.724 1.00 95.81 92 ARG A CA 1
ATOM 744 C C . ARG A 1 92 ? -1.025 -1.099 0.450 1.00 95.81 92 ARG A C 1
ATOM 746 O O . ARG A 1 92 ? -1.692 -2.018 0.917 1.00 95.81 92 ARG A O 1
ATOM 753 N N . LEU A 1 93 ? 0.133 -0.706 0.969 1.00 94.75 93 LEU A N 1
ATOM 754 C CA . LEU A 1 93 ? 0.751 -1.322 2.139 1.00 94.75 93 LEU A CA 1
ATOM 755 C C . LEU A 1 93 ? -0.148 -1.204 3.382 1.00 94.75 93 LEU A C 1
ATOM 757 O O . LEU A 1 93 ? -0.432 -2.218 4.017 1.00 94.75 93 LEU A O 1
ATOM 761 N N . GLY A 1 94 ? -0.700 -0.017 3.651 1.00 93.62 94 GLY A N 1
ATOM 762 C CA . GLY A 1 94 ? -1.668 0.203 4.728 1.00 93.62 94 GLY A CA 1
ATOM 763 C C . GLY A 1 94 ? -2.923 -0.662 4.587 1.00 93.62 94 GLY A C 1
ATOM 764 O O . GLY A 1 94 ? -3.366 -1.283 5.553 1.00 93.62 94 GLY A O 1
ATOM 765 N N . SER A 1 95 ? -3.451 -0.812 3.365 1.00 94.06 95 SER A N 1
ATOM 766 C CA . SER A 1 95 ? -4.578 -1.724 3.115 1.00 94.06 95 SER A CA 1
ATOM 767 C C . SER A 1 95 ? -4.230 -3.196 3.390 1.00 94.06 95 SER A C 1
ATOM 769 O O . SER A 1 95 ? -5.063 -3.930 3.920 1.00 94.06 95 SER A O 1
ATOM 771 N N . ILE A 1 96 ? -3.001 -3.635 3.074 1.00 94.19 96 ILE A N 1
ATOM 772 C CA . ILE A 1 96 ? -2.544 -5.006 3.348 1.00 94.19 96 ILE A CA 1
ATOM 773 C C . ILE A 1 96 ? -2.457 -5.248 4.854 1.00 94.19 96 ILE A C 1
ATOM 775 O O . ILE A 1 96 ? -2.976 -6.258 5.326 1.00 94.19 96 ILE A O 1
ATOM 779 N N . TYR A 1 97 ? -1.833 -4.334 5.598 1.00 92.50 97 TYR A N 1
ATOM 780 C CA . TYR A 1 97 ? -1.744 -4.419 7.056 1.00 92.50 97 TYR A CA 1
ATOM 781 C C . TYR A 1 97 ? -3.131 -4.494 7.706 1.00 92.50 97 TYR A C 1
ATOM 783 O O . TYR A 1 97 ? -3.403 -5.377 8.520 1.00 92.50 97 TYR A O 1
ATOM 791 N N . LEU A 1 98 ? -4.063 -3.652 7.248 1.00 88.81 98 LEU A N 1
ATOM 792 C CA . LEU A 1 98 ? -5.440 -3.643 7.738 1.00 88.81 98 LEU A CA 1
ATOM 793 C C . LEU A 1 98 ? -6.164 -4.978 7.494 1.00 88.81 98 LEU A C 1
ATOM 795 O O . LEU A 1 98 ? -6.937 -5.416 8.351 1.00 88.81 98 LEU A O 1
ATOM 799 N N . MET A 1 99 ? -5.918 -5.633 6.353 1.00 86.81 99 MET A N 1
ATOM 800 C CA . MET A 1 99 ? -6.490 -6.947 6.022 1.00 86.81 99 MET A CA 1
ATOM 801 C C . MET A 1 99 ? -5.929 -8.094 6.869 1.00 86.81 99 MET A C 1
ATOM 803 O O . MET A 1 99 ? -6.610 -9.104 7.030 1.00 86.81 99 MET A O 1
ATOM 807 N N . GLN A 1 100 ? -4.711 -7.976 7.404 1.00 82.44 100 GLN A N 1
ATOM 808 C CA . GLN A 1 100 ? -4.126 -9.015 8.262 1.00 82.44 100 GLN A CA 1
ATOM 809 C C . GLN A 1 100 ? -4.734 -9.020 9.678 1.00 82.44 100 GLN A C 1
ATOM 811 O O . GLN A 1 100 ? -4.571 -10.004 10.398 1.00 82.44 100 GLN A O 1
ATOM 816 N N . GLU A 1 101 ? -5.477 -7.965 10.050 1.00 68.38 101 GLU A N 1
ATOM 817 C CA . GLU A 1 101 ? -6.317 -7.828 11.259 1.00 68.38 101 GLU A CA 1
ATOM 818 C C . GLU A 1 101 ? -5.641 -8.163 12.602 1.00 68.38 101 GLU A C 1
ATOM 820 O O . GLU A 1 101 ? -6.318 -8.378 13.612 1.00 68.38 101 GLU A O 1
ATOM 825 N N . LYS A 1 102 ? -4.307 -8.168 12.663 1.00 74.06 102 LYS A N 1
ATOM 826 C CA . LYS A 1 102 ? -3.579 -8.277 13.930 1.00 74.06 102 LYS A CA 1
ATOM 827 C C . LYS A 1 102 ? -3.482 -6.902 14.575 1.00 74.06 102 LYS A C 1
ATOM 829 O O . LYS A 1 102 ? -3.251 -5.917 13.892 1.00 74.06 102 LYS A O 1
ATOM 834 N N . LEU A 1 103 ? -3.624 -6.859 15.899 1.00 65.06 103 LEU A N 1
ATOM 835 C CA . LEU A 1 103 ? -3.559 -5.625 16.688 1.00 65.06 103 LEU A CA 1
ATOM 836 C C . LEU A 1 103 ? -2.286 -4.818 16.433 1.00 65.06 103 LEU A C 1
ATOM 838 O O . LEU A 1 103 ? -2.381 -3.613 16.259 1.00 65.06 103 LEU A O 1
ATOM 842 N N . GLN A 1 104 ? -1.135 -5.494 16.388 1.00 71.62 104 GLN A N 1
ATOM 843 C CA . GLN A 1 104 ? 0.140 -4.855 16.079 1.00 71.62 104 GLN A CA 1
ATOM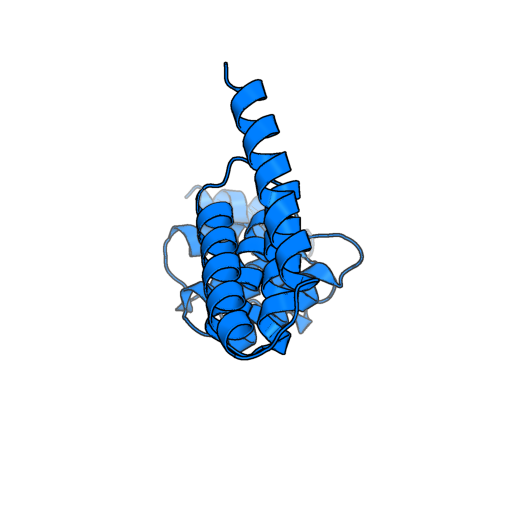 844 C C . GLN A 1 104 ? 0.053 -4.186 14.703 1.00 71.62 104 GLN A C 1
ATOM 846 O O . GLN A 1 104 ? 0.126 -2.972 14.638 1.00 71.62 104 GLN A O 1
ATOM 851 N N . GLU A 1 105 ? -0.346 -4.955 13.682 1.00 79.38 105 GLU A N 1
ATOM 852 C CA . GLU A 1 105 ? -0.484 -4.511 12.285 1.00 79.38 105 GLU A CA 1
ATOM 853 C C . GLU A 1 105 ? -1.488 -3.368 12.054 1.00 79.38 105 GLU A C 1
ATOM 855 O O . GLU A 1 105 ? -1.492 -2.780 10.976 1.00 79.38 105 GLU A O 1
ATOM 860 N N . LEU A 1 106 ? -2.340 -3.023 13.026 1.00 80.88 106 LEU A N 1
ATOM 861 C CA . LEU A 1 106 ? -3.191 -1.834 12.921 1.00 80.88 106 LEU A CA 1
ATOM 862 C C . LEU A 1 106 ? -2.399 -0.537 13.105 1.00 80.88 106 LEU A C 1
ATOM 864 O O . LEU A 1 106 ? -2.735 0.443 12.446 1.00 80.88 106 LEU A O 1
ATOM 868 N N . GLU A 1 107 ? -1.365 -0.535 13.950 1.00 84.12 107 GLU A N 1
ATOM 869 C CA . GLU A 1 107 ? -0.486 0.626 14.132 1.00 84.12 107 GLU A CA 1
ATOM 870 C C . GLU A 1 107 ? 0.337 0.856 12.857 1.00 84.12 107 GLU A C 1
ATOM 872 O O . GLU A 1 107 ? 0.313 1.957 12.311 1.00 84.12 107 GLU A O 1
ATOM 877 N N 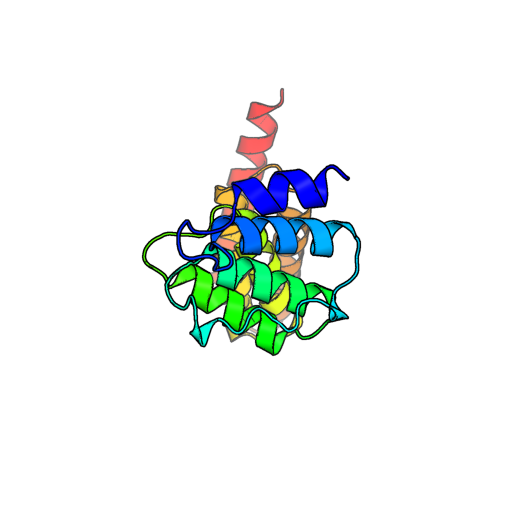. GLU A 1 108 ? 0.945 -0.191 12.278 1.00 88.62 108 GLU A N 1
ATOM 878 C CA . GLU A 1 108 ? 1.655 -0.038 11.000 1.00 88.62 108 GLU A CA 1
ATOM 879 C C . GLU A 1 108 ? 0.711 0.322 9.835 1.00 88.62 108 GLU A C 1
ATOM 881 O O . GLU A 1 108 ? 1.118 1.012 8.895 1.00 88.62 108 GLU A O 1
ATOM 886 N N . ALA A 1 109 ? -0.558 -0.109 9.881 1.00 89.94 109 ALA A N 1
ATOM 887 C CA . ALA A 1 109 ? -1.562 0.330 8.914 1.00 89.94 109 ALA A CA 1
ATOM 888 C C . ALA A 1 109 ? -1.860 1.831 9.041 1.00 89.94 109 ALA A C 1
ATOM 890 O O . ALA A 1 109 ? -1.938 2.514 8.018 1.00 89.94 109 ALA A O 1
ATOM 891 N N . GLU A 1 110 ? -2.044 2.329 10.267 1.00 89.19 110 GLU A N 1
ATOM 892 C CA . GLU A 1 110 ? -2.292 3.747 10.549 1.00 89.19 110 GLU A CA 1
ATOM 893 C C . GLU A 1 110 ? -1.116 4.595 10.067 1.00 89.19 110 GLU A C 1
ATOM 895 O O . GLU A 1 110 ? -1.326 5.498 9.259 1.00 89.19 110 GLU A O 1
ATOM 900 N N . ASP A 1 111 ? 0.112 4.243 10.452 1.00 89.50 111 ASP A N 1
ATOM 901 C CA . ASP A 1 111 ? 1.325 4.958 10.049 1.00 89.50 111 ASP A CA 1
ATOM 902 C C . ASP A 1 111 ? 1.463 5.024 8.521 1.00 89.50 111 ASP A C 1
ATOM 904 O O . ASP A 1 111 ? 1.635 6.101 7.945 1.00 89.50 111 ASP A O 1
ATOM 908 N N . ALA A 1 112 ? 1.311 3.888 7.829 1.00 91.62 112 ALA A N 1
ATOM 909 C CA . ALA A 1 112 ? 1.392 3.855 6.371 1.00 91.62 112 ALA A CA 1
ATOM 910 C C . ALA A 1 112 ? 0.295 4.709 5.711 1.00 91.62 112 ALA A C 1
ATOM 912 O O . ALA A 1 112 ? 0.558 5.424 4.744 1.00 91.62 112 ALA A O 1
ATOM 913 N N . LEU A 1 113 ? -0.941 4.672 6.215 1.00 90.44 113 LEU A N 1
ATOM 914 C CA . LEU A 1 113 ? -2.036 5.475 5.663 1.00 90.44 113 LEU A CA 1
ATOM 915 C C . LEU A 1 113 ? -1.880 6.964 5.972 1.00 90.44 113 LEU A C 1
ATOM 917 O O . LEU A 1 113 ? -2.246 7.792 5.137 1.00 90.44 113 LEU A O 1
ATOM 921 N N . MET A 1 114 ? -1.300 7.316 7.117 1.00 87.94 114 MET A N 1
ATOM 922 C CA . MET A 1 114 ? -0.951 8.693 7.442 1.00 87.94 114 MET A CA 1
ATOM 923 C C . MET A 1 114 ? 0.122 9.215 6.488 1.00 87.94 114 MET A C 1
ATOM 925 O O . MET A 1 114 ? -0.055 10.297 5.932 1.00 87.94 114 MET A O 1
ATOM 929 N N . GLU A 1 115 ? 1.179 8.454 6.202 1.00 91.31 115 GLU A N 1
ATOM 930 C CA . GLU A 1 115 ? 2.169 8.822 5.176 1.00 91.31 115 GLU A CA 1
ATOM 931 C C . GLU A 1 115 ? 1.524 8.974 3.786 1.00 91.31 115 GLU A C 1
ATOM 933 O O . GLU A 1 115 ? 1.792 9.937 3.062 1.00 91.31 115 GLU A O 1
ATOM 938 N N . ALA A 1 116 ? 0.591 8.085 3.420 1.00 89.81 116 ALA A N 1
ATOM 939 C CA . ALA A 1 116 ? -0.177 8.234 2.185 1.00 89.81 116 ALA A CA 1
ATOM 940 C C . ALA A 1 116 ? -0.986 9.544 2.163 1.00 89.81 116 ALA A C 1
ATOM 942 O O . ALA A 1 116 ? -1.001 10.223 1.133 1.00 89.81 116 ALA A O 1
ATOM 943 N N . ASN A 1 117 ? -1.616 9.911 3.283 1.00 88.50 117 ASN A N 1
ATOM 944 C CA . ASN A 1 117 ? -2.386 11.147 3.434 1.00 88.50 117 ASN A CA 1
ATOM 945 C C . ASN A 1 117 ? -1.501 12.395 3.307 1.00 88.50 117 ASN A C 1
ATOM 947 O O . ASN A 1 117 ? -1.870 13.339 2.617 1.00 88.50 117 ASN A O 1
ATOM 951 N N . HIS A 1 118 ? -0.304 12.389 3.903 1.00 87.88 118 HIS A N 1
ATOM 952 C CA . HIS A 1 118 ? 0.650 13.497 3.773 1.00 87.88 118 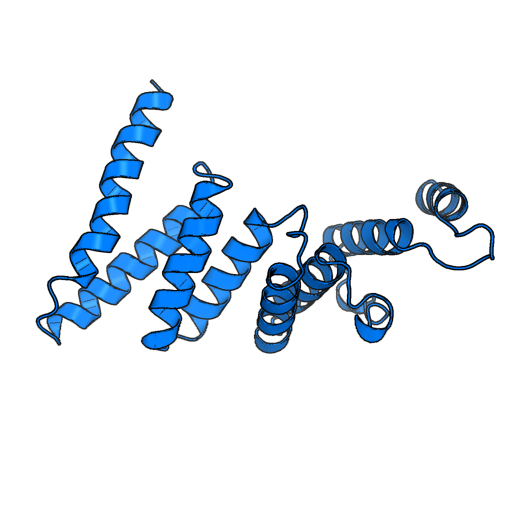HIS A CA 1
ATOM 953 C C . HIS A 1 118 ? 1.077 13.728 2.318 1.00 87.88 118 HIS A C 1
ATOM 955 O O . HIS A 1 118 ? 1.288 14.869 1.907 1.00 87.88 118 HIS A O 1
ATOM 961 N N . LEU A 1 119 ? 1.191 12.657 1.526 1.00 88.25 119 LEU A N 1
ATOM 962 C CA . LEU A 1 119 ? 1.543 12.749 0.108 1.00 88.25 119 LEU A CA 1
ATOM 963 C C . LEU A 1 119 ? 0.372 13.192 -0.778 1.00 88.25 119 LEU A C 1
ATOM 965 O O . LEU A 1 119 ? 0.598 13.824 -1.809 1.00 88.25 119 LEU A O 1
ATOM 969 N N . ASN A 1 120 ? -0.863 12.839 -0.415 1.00 86.38 120 ASN A N 1
ATOM 970 C CA . ASN A 1 120 ? -2.072 13.271 -1.111 1.00 86.38 120 ASN A CA 1
ATOM 971 C C . ASN A 1 120 ? -3.285 13.220 -0.171 1.00 86.38 120 ASN A C 1
ATOM 973 O O . ASN A 1 120 ? -3.938 12.180 -0.033 1.00 86.38 120 ASN A O 1
ATOM 977 N N . ALA A 1 121 ? -3.601 14.374 0.413 1.00 84.88 121 ALA A N 1
ATOM 978 C CA . ALA A 1 121 ? -4.686 14.531 1.374 1.00 84.88 121 ALA A CA 1
ATOM 979 C C . ALA A 1 121 ? -6.082 14.513 0.732 1.00 84.88 121 ALA A C 1
ATOM 981 O O . ALA A 1 121 ? -7.083 14.406 1.430 1.00 84.88 121 ALA A O 1
ATOM 982 N N . GLU A 1 122 ? -6.186 14.593 -0.595 1.00 85.62 122 GLU A N 1
ATOM 983 C CA . GLU A 1 122 ? -7.474 14.577 -1.300 1.00 85.62 122 GLU A CA 1
ATOM 984 C C . GLU A 1 122 ? -7.932 13.151 -1.649 1.00 85.62 122 GLU A C 1
ATOM 986 O O . GLU A 1 122 ? -9.035 12.945 -2.162 1.00 85.62 122 GLU A O 1
ATOM 991 N N . ASN A 1 123 ? -7.103 12.132 -1.386 1.00 85.75 123 ASN A N 1
ATOM 992 C CA . ASN A 1 123 ? -7.441 10.757 -1.728 1.00 85.75 123 ASN A CA 1
ATOM 993 C C . ASN A 1 123 ? -8.512 10.185 -0.781 1.00 85.75 123 ASN A C 1
ATOM 995 O O . ASN A 1 123 ? -8.219 9.735 0.326 1.00 85.75 123 ASN A O 1
ATOM 999 N N . ALA A 1 124 ? -9.753 10.113 -1.265 1.00 88.31 124 ALA A N 1
ATOM 1000 C CA . ALA A 1 124 ? -10.885 9.553 -0.527 1.00 88.31 124 ALA A CA 1
ATOM 1001 C C . ALA A 1 124 ? -10.686 8.091 -0.069 1.00 88.31 124 ALA A C 1
ATOM 1003 O O . ALA A 1 124 ? -11.254 7.693 0.947 1.00 88.31 124 ALA A O 1
ATOM 1004 N N . GLU A 1 125 ? -9.882 7.289 -0.779 1.00 91.56 125 GLU A N 1
ATOM 1005 C CA . GLU A 1 125 ? -9.572 5.907 -0.384 1.00 91.56 125 GLU A CA 1
ATOM 1006 C C . GLU A 1 125 ? -8.756 5.873 0.920 1.00 91.56 125 GLU A C 1
ATOM 1008 O O . GLU A 1 125 ? -9.042 5.063 1.802 1.00 91.56 125 GLU A O 1
ATOM 1013 N N . VAL A 1 126 ? -7.796 6.794 1.086 1.00 89.88 126 VAL A N 1
ATOM 1014 C CA . VAL A 1 126 ? -6.999 6.918 2.321 1.00 89.88 126 VAL A CA 1
ATOM 1015 C C . VAL A 1 126 ? -7.909 7.241 3.506 1.00 89.88 126 VAL A C 1
ATOM 1017 O O . VAL A 1 126 ? -7.867 6.552 4.525 1.00 89.88 126 VAL A O 1
ATOM 1020 N N . TRP A 1 127 ? -8.795 8.228 3.351 1.00 88.19 127 TRP A N 1
ATOM 1021 C CA . TRP A 1 127 ? -9.750 8.614 4.394 1.00 88.19 127 TRP A CA 1
ATOM 1022 C C . TRP A 1 127 ? -10.715 7.493 4.768 1.00 88.19 127 TRP A C 1
ATOM 1024 O O . TRP A 1 127 ? -11.025 7.313 5.949 1.00 88.19 127 TRP A O 1
ATOM 1034 N N . ALA A 1 128 ? -11.170 6.711 3.787 1.00 88.81 128 ALA A N 1
ATOM 1035 C CA . ALA A 1 128 ? -12.019 5.554 4.041 1.00 88.81 128 ALA A CA 1
ATOM 1036 C C . ALA A 1 128 ? -11.304 4.514 4.921 1.00 88.81 128 ALA A C 1
ATOM 1038 O O . ALA A 1 128 ? -11.901 4.010 5.877 1.00 88.81 128 ALA A O 1
ATOM 1039 N N . TYR A 1 129 ? -10.025 4.226 4.655 1.00 90.88 129 TYR A N 1
ATOM 1040 C CA . TYR A 1 129 ? -9.253 3.297 5.483 1.00 90.88 129 TYR A CA 1
ATOM 1041 C C . TYR A 1 129 ? -8.927 3.858 6.871 1.00 90.88 129 TYR A C 1
ATOM 1043 O O . TYR A 1 129 ? -9.108 3.137 7.851 1.00 90.88 129 TYR A O 1
ATOM 1051 N N . LEU A 1 130 ? -8.528 5.129 6.990 1.00 87.19 130 LEU A N 1
ATOM 1052 C CA . LEU A 1 130 ? -8.289 5.768 8.294 1.00 87.19 130 LEU A CA 1
ATOM 1053 C C . LEU A 1 130 ? -9.557 5.755 9.164 1.00 87.19 130 LEU A C 1
ATOM 1055 O O . LEU A 1 130 ? -9.513 5.395 10.342 1.00 87.19 130 LEU A O 1
ATOM 1059 N N . SER A 1 131 ? -10.716 6.035 8.561 1.00 86.00 131 SER A N 1
ATOM 1060 C CA . SER A 1 131 ? -12.017 5.932 9.233 1.00 86.00 131 SER A CA 1
ATOM 1061 C C . SER A 1 131 ? -12.299 4.505 9.716 1.00 86.00 131 SER A C 1
ATOM 1063 O O . SER A 1 131 ? -12.799 4.298 10.824 1.00 86.00 131 SER A O 1
ATOM 1065 N N . LEU A 1 132 ? -11.958 3.496 8.907 1.00 87.44 132 LEU A N 1
ATOM 1066 C CA . LEU A 1 132 ? -12.124 2.090 9.272 1.00 87.44 132 LEU A CA 1
ATOM 1067 C C . LEU A 1 132 ? -11.214 1.681 10.441 1.00 87.44 132 LEU A C 1
ATOM 1069 O O . LEU A 1 132 ? -11.672 0.951 11.322 1.00 87.44 132 LEU A O 1
ATOM 1073 N N . ILE A 1 133 ? -9.967 2.163 10.482 1.00 85.25 133 ILE A N 1
ATOM 1074 C CA . ILE A 1 133 ? -9.050 1.952 11.616 1.00 85.25 133 ILE A CA 1
ATOM 1075 C C . ILE A 1 133 ? -9.639 2.560 12.887 1.00 85.25 133 ILE A C 1
ATOM 1077 O O . ILE A 1 133 ? -9.784 1.846 13.879 1.00 85.25 133 ILE A O 1
ATOM 1081 N N . CYS A 1 134 ? -10.087 3.817 12.838 1.00 82.50 134 CYS A N 1
ATOM 1082 C CA . CYS A 1 134 ? -10.710 4.492 13.980 1.00 82.50 134 CYS A CA 1
ATOM 1083 C C . CYS A 1 134 ? -11.904 3.696 14.543 1.00 82.50 134 CYS A C 1
ATOM 1085 O O . CYS A 1 134 ? -12.015 3.479 15.756 1.00 82.50 134 CYS A O 1
ATOM 1087 N N . LEU A 1 135 ? -12.766 3.162 13.668 1.00 82.25 135 LEU A N 1
ATOM 1088 C CA . LEU A 1 135 ? -13.886 2.305 14.072 1.00 82.25 135 LEU A CA 1
ATOM 1089 C C . LEU A 1 135 ? -13.427 0.981 14.700 1.00 82.25 135 LEU A C 1
ATOM 1091 O O . LEU A 1 135 ? -14.038 0.517 15.668 1.00 82.25 135 LEU A O 1
ATOM 1095 N N . LYS A 1 136 ? -12.380 0.350 14.157 1.00 80.19 136 LYS A N 1
ATOM 1096 C CA . LYS A 1 136 ? -11.824 -0.902 14.691 1.00 80.19 136 LYS A CA 1
ATOM 1097 C C . LYS A 1 136 ? -11.194 -0.688 16.068 1.00 80.19 136 LYS A C 1
ATOM 1099 O O . LYS A 1 136 ? -11.527 -1.433 16.989 1.00 80.19 136 LYS A O 1
ATOM 1104 N N . VAL A 1 137 ? -10.370 0.347 16.229 1.00 77.06 137 VAL A N 1
ATOM 1105 C CA . VAL A 1 137 ? -9.747 0.724 17.509 1.00 77.06 137 VAL A CA 1
ATOM 1106 C C . VAL A 1 137 ? -10.824 1.035 18.547 1.00 77.06 137 VAL A C 1
ATOM 1108 O O . VAL A 1 137 ? -10.822 0.453 19.628 1.00 77.06 137 VAL A O 1
ATOM 1111 N N . SER A 1 138 ? -11.830 1.838 18.190 1.00 73.69 138 SER A N 1
ATOM 1112 C CA . SER A 1 138 ? -12.949 2.173 19.084 1.00 73.69 138 SER A CA 1
ATOM 1113 C C . SER A 1 138 ? -13.702 0.941 19.600 1.00 73.69 138 SER A C 1
ATOM 1115 O O . SER A 1 138 ? -14.068 0.886 20.774 1.00 73.69 138 SER A O 1
ATOM 1117 N N . LYS A 1 139 ? -13.916 -0.078 18.755 1.00 72.19 139 LYS A N 1
ATOM 1118 C CA . LYS A 1 139 ? -14.536 -1.344 19.183 1.00 72.19 139 LYS A CA 1
ATOM 1119 C C . LYS A 1 139 ? -13.654 -2.142 20.144 1.00 72.19 139 LYS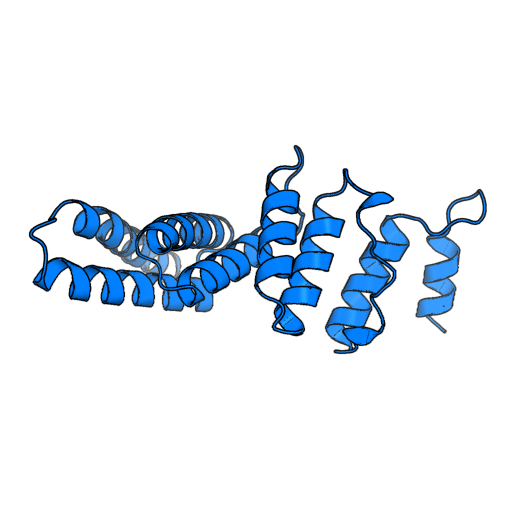 A C 1
ATOM 1121 O O . LYS A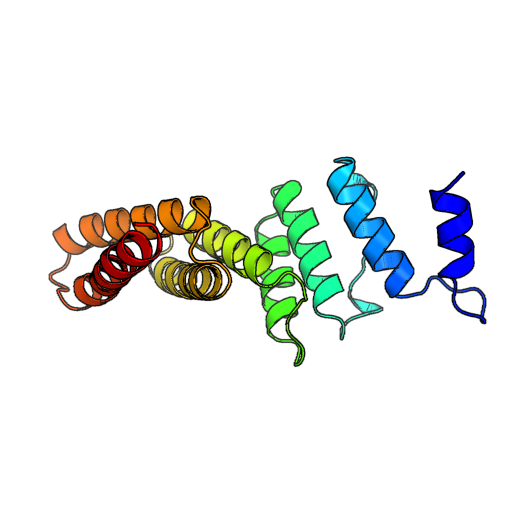 1 139 ? -14.188 -2.791 21.037 1.00 72.19 139 LYS A O 1
ATOM 1126 N N . GLN A 1 140 ? -12.332 -2.106 19.980 1.00 67.12 140 GLN A N 1
ATOM 1127 C CA . GLN A 1 140 ? -11.411 -2.800 20.886 1.00 67.12 140 GLN A CA 1
ATOM 1128 C C . GLN A 1 140 ? -11.281 -2.080 22.235 1.00 67.12 140 GLN A C 1
ATOM 1130 O O . GLN A 1 140 ? -11.239 -2.730 23.276 1.00 67.12 140 GLN A O 1
ATOM 1135 N N . LEU A 1 141 ? -11.338 -0.745 22.240 1.00 61.34 141 LEU A N 1
ATOM 1136 C CA . LEU A 1 141 ? -11.300 0.075 23.456 1.00 61.34 141 LEU A CA 1
ATOM 1137 C C . LEU A 1 141 ? -12.526 -0.106 24.363 1.00 61.34 141 LEU A C 1
ATOM 1139 O O . LEU A 1 141 ? -12.427 0.086 25.570 1.00 61.34 141 LEU A O 1
ATOM 1143 N N . GLN A 1 142 ? -13.668 -0.553 23.830 1.00 57.50 142 GLN A N 1
ATOM 1144 C CA . GLN A 1 142 ? -14.803 -0.971 24.669 1.00 57.50 142 GLN A CA 1
ATOM 1145 C C . GLN A 1 142 ? -14.476 -2.195 25.546 1.00 57.50 142 GLN A C 1
ATOM 1147 O O . GLN A 1 142 ? -15.181 -2.453 26.520 1.00 57.50 142 GLN A O 1
ATOM 1152 N N . HIS A 1 143 ? -13.408 -2.932 25.224 1.00 51.25 143 HIS A N 1
ATOM 1153 C CA . HIS A 1 143 ? -12.904 -4.064 25.999 1.00 51.25 143 HIS A CA 1
ATOM 1154 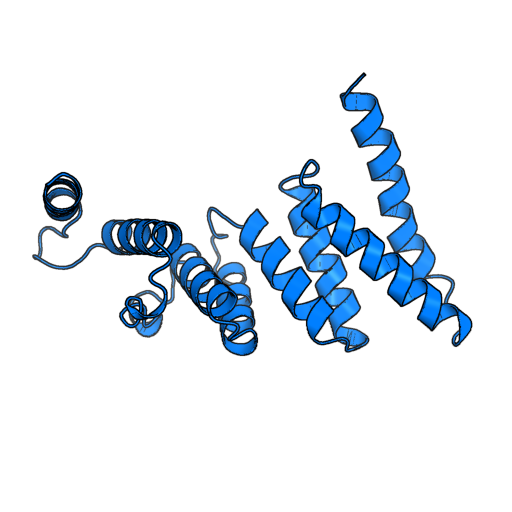C C . HIS A 1 143 ? -11.631 -3.753 26.805 1.00 51.25 143 HIS A C 1
ATOM 1156 O O . HIS A 1 143 ? -11.309 -4.512 27.720 1.00 51.25 143 HIS A O 1
ATOM 1162 N N . SER A 1 144 ? -10.926 -2.654 26.519 1.00 50.16 144 SER A N 1
ATOM 1163 C CA . SER A 1 144 ? -9.725 -2.229 27.246 1.00 50.16 144 SER A CA 1
ATOM 1164 C C . SER A 1 144 ? -9.689 -0.707 27.413 1.00 50.16 144 SER A C 1
ATOM 1166 O O . SER A 1 144 ? -9.613 0.019 26.425 1.00 50.16 144 SER A O 1
ATOM 1168 N N . ASP A 1 145 ? -9.693 -0.223 28.658 1.00 52.34 145 ASP A N 1
ATOM 1169 C CA . ASP A 1 145 ? -9.602 1.199 29.032 1.00 52.34 145 ASP A CA 1
ATOM 1170 C C . ASP A 1 145 ? -8.288 1.851 28.541 1.00 52.34 145 ASP A C 1
ATOM 1172 O O . ASP A 1 145 ? -7.327 2.001 29.295 1.00 52.34 145 ASP A O 1
ATOM 1176 N N . SER A 1 146 ? -8.185 2.224 27.262 1.00 50.38 146 SER A N 1
ATOM 1177 C CA . SER A 1 146 ? -6.966 2.826 26.685 1.00 50.38 146 SER A CA 1
ATOM 1178 C C . SER A 1 146 ? -7.275 4.126 25.931 1.00 50.38 146 SER A C 1
ATOM 1180 O O . SER A 1 146 ? -7.309 4.205 24.710 1.00 50.38 146 SER A O 1
ATOM 1182 N N . LEU A 1 147 ? -7.477 5.197 26.703 1.00 49.81 147 LEU A N 1
ATOM 1183 C CA . LEU A 1 147 ? -7.799 6.562 26.252 1.00 49.81 147 LEU A CA 1
ATOM 1184 C C . LEU A 1 147 ? -6.701 7.249 25.405 1.00 49.81 147 LEU A C 1
ATOM 1186 O O . LEU A 1 147 ? -6.952 8.302 24.820 1.00 49.81 147 LEU A O 1
ATOM 1190 N N . SER A 1 148 ? -5.483 6.702 25.348 1.00 55.19 148 SER A N 1
ATOM 1191 C CA . SER A 1 148 ? -4.355 7.283 24.604 1.00 55.19 148 SER A CA 1
ATOM 1192 C C . SER A 1 148 ? -4.439 7.057 23.092 1.00 55.19 148 SER A C 1
ATOM 1194 O O . SER A 1 148 ? -4.134 7.983 22.349 1.00 55.19 148 SER A O 1
ATOM 1196 N N . GLN A 1 149 ? -4.905 5.888 22.636 1.00 53.59 149 GLN A N 1
ATOM 1197 C CA . GLN A 1 149 ? -5.057 5.574 21.202 1.00 53.59 149 GLN A CA 1
ATOM 1198 C C . GLN A 1 149 ? -6.169 6.402 20.542 1.00 53.59 149 GLN A C 1
ATOM 1200 O O . GLN A 1 149 ? -6.047 6.827 19.401 1.00 53.59 149 GLN A O 1
ATOM 1205 N N . PHE A 1 150 ? -7.218 6.748 21.294 1.00 50.41 150 PHE A N 1
ATOM 1206 C CA . PHE A 1 150 ? -8.297 7.600 20.789 1.00 50.41 150 PHE A CA 1
ATOM 1207 C C . PHE A 1 150 ? -7.822 9.023 20.424 1.00 50.41 150 PHE A C 1
ATOM 1209 O O . PHE A 1 150 ? -8.415 9.678 19.572 1.00 50.41 150 PHE A O 1
ATOM 1216 N N . LYS A 1 151 ? -6.735 9.514 21.041 1.00 51.50 151 LYS A N 1
ATOM 1217 C CA . LYS A 1 151 ? -6.192 10.853 20.762 1.00 51.50 151 LYS A CA 1
ATOM 1218 C C . LYS A 1 151 ? -5.410 10.952 19.445 1.00 51.50 151 LYS A C 1
ATOM 1220 O O . LYS A 1 151 ? -5.406 12.051 18.898 1.00 51.50 151 LYS A O 1
ATOM 1225 N N . SER A 1 152 ? -4.796 9.877 18.925 1.00 54.12 152 SER A N 1
ATOM 1226 C CA . SER A 1 152 ? -4.180 9.919 17.578 1.00 54.12 152 SER A CA 1
ATOM 1227 C C . SER A 1 152 ? -5.261 9.953 16.498 1.00 54.12 152 SER A C 1
ATOM 1229 O O . SER A 1 152 ? -5.210 10.794 15.606 1.00 54.12 152 SER A O 1
ATOM 1231 N N . CYS A 1 153 ? -6.329 9.164 16.669 1.00 51.94 153 CYS A N 1
ATOM 1232 C CA . CYS A 1 153 ? -7.502 9.185 15.794 1.00 51.94 153 CYS A CA 1
ATOM 1233 C C . CYS A 1 153 ? -8.162 10.577 15.707 1.00 51.94 153 CYS A C 1
ATOM 1235 O O . CYS A 1 153 ? -8.677 10.937 14.658 1.00 51.94 153 CYS A O 1
ATOM 1237 N N . LEU A 1 154 ? -8.119 11.388 16.772 1.00 50.91 154 LEU A N 1
ATOM 1238 C CA . LEU A 1 154 ? -8.651 12.761 16.781 1.00 50.91 154 LEU A CA 1
ATOM 1239 C C . LEU A 1 154 ? -7.753 13.790 16.060 1.00 50.91 154 LEU A C 1
ATOM 1241 O O . LEU A 1 154 ? -8.239 14.855 15.689 1.00 50.91 154 LEU A O 1
ATOM 1245 N N . GLN A 1 155 ? -6.463 13.520 15.814 1.00 52.75 155 GLN A N 1
ATOM 1246 C CA . GLN A 1 155 ? -5.653 14.403 14.950 1.00 52.75 155 GLN A CA 1
ATOM 1247 C C . GLN A 1 155 ? -6.132 14.374 13.490 1.00 52.75 155 GLN A C 1
ATOM 1249 O O . GLN A 1 155 ? -5.943 15.348 12.759 1.00 52.75 155 GLN A O 1
ATOM 1254 N N . VAL A 1 156 ? -6.820 13.300 13.094 1.00 51.50 156 VAL A N 1
ATOM 1255 C CA . VAL A 1 156 ? -7.511 13.177 11.805 1.00 51.50 156 VAL A CA 1
ATOM 1256 C C . VAL A 1 156 ? -8.658 14.198 11.697 1.00 51.50 156 VAL A C 1
ATOM 1258 O O . VAL A 1 156 ? -8.827 14.795 10.636 1.00 51.50 156 VAL A O 1
ATOM 1261 N N . ASP A 1 157 ? -9.362 14.505 12.797 1.00 47.62 157 ASP A N 1
ATOM 1262 C CA . ASP A 1 157 ? -10.418 15.537 12.826 1.00 47.62 157 ASP A CA 1
ATOM 1263 C C . ASP A 1 157 ? -9.856 16.961 12.636 1.00 47.62 157 ASP A C 1
ATOM 1265 O O . ASP A 1 157 ? -10.462 17.783 11.952 1.00 47.62 157 ASP A O 1
ATOM 1269 N N . SER A 1 158 ? -8.657 17.262 13.150 1.00 49.22 158 SER A N 1
ATOM 1270 C CA . SER A 1 158 ? -8.004 18.561 12.892 1.00 49.22 158 SER A CA 1
ATOM 1271 C C . SER A 1 158 ? -7.568 18.720 11.425 1.00 49.22 158 SER A C 1
ATOM 1273 O O . SER A 1 158 ? -7.559 19.841 10.905 1.00 49.22 158 SER A O 1
ATOM 1275 N N . CYS A 1 159 ? -7.217 17.622 10.747 1.00 49.50 159 CYS A N 1
ATOM 1276 C CA . CYS A 1 159 ? -6.959 17.617 9.302 1.00 49.50 159 CYS A CA 1
ATOM 1277 C C . CYS A 1 159 ? -8.260 17.710 8.480 1.00 49.50 159 CYS A C 1
ATOM 1279 O O . CYS A 1 159 ? -8.250 18.256 7.374 1.00 49.50 159 CYS A O 1
ATOM 1281 N N . PHE A 1 160 ? -9.378 17.214 9.023 1.00 48.84 160 PHE A N 1
ATOM 1282 C CA . PHE A 1 160 ? -10.715 17.316 8.432 1.00 48.84 160 PHE A CA 1
ATOM 1283 C C . PHE A 1 160 ? -11.197 18.774 8.378 1.00 48.84 160 PHE A C 1
ATOM 1285 O O . PHE A 1 160 ? -11.668 19.225 7.335 1.00 48.84 160 PHE A O 1
ATOM 1292 N N . GLU A 1 161 ? -11.001 19.543 9.455 1.00 46.44 161 GLU A N 1
ATOM 1293 C CA . GLU A 1 161 ? -11.344 20.974 9.485 1.00 46.44 161 GLU A CA 1
ATOM 1294 C C . GLU A 1 161 ? -10.477 21.798 8.518 1.00 46.44 161 GLU A C 1
ATOM 1296 O O . GLU A 1 161 ? -10.999 22.591 7.735 1.00 46.44 161 GLU A O 1
ATOM 1301 N N . THR A 1 162 ? -9.164 21.554 8.482 1.00 46.28 162 THR A N 1
ATOM 1302 C CA . THR A 1 162 ? -8.242 22.325 7.626 1.00 46.28 162 THR A CA 1
ATOM 1303 C C . THR A 1 162 ? -8.377 22.014 6.132 1.00 46.28 162 THR A C 1
ATOM 1305 O O . THR A 1 162 ? -8.186 22.907 5.310 1.00 46.28 162 THR A O 1
ATOM 1308 N N . SER A 1 163 ? -8.752 20.789 5.748 1.00 45.31 163 SER A N 1
ATOM 1309 C CA . SER A 1 163 ? -8.942 20.425 4.330 1.00 45.31 163 SER A CA 1
ATOM 1310 C C . SER A 1 163 ? -10.277 20.922 3.757 1.00 45.31 163 SER A C 1
ATOM 1312 O O . SER A 1 163 ? -10.376 21.172 2.555 1.00 45.31 163 SER A O 1
ATOM 1314 N N . ILE A 1 164 ? -11.298 21.102 4.604 1.00 47.00 164 ILE A N 1
ATOM 1315 C CA . ILE A 1 164 ? -12.570 21.733 4.219 1.00 47.00 164 ILE A CA 1
ATOM 1316 C C . ILE A 1 164 ? -12.394 23.249 4.059 1.00 47.00 164 ILE A C 1
ATOM 1318 O O . ILE A 1 164 ? -12.934 23.818 3.113 1.00 47.00 164 ILE A O 1
ATOM 1322 N N . GLU A 1 165 ? -11.602 23.902 4.915 1.00 41.53 165 GLU A N 1
ATOM 1323 C CA . GLU A 1 165 ? -11.354 25.351 4.828 1.00 41.53 165 GLU A CA 1
ATOM 1324 C C . GLU A 1 165 ? -10.520 25.777 3.607 1.00 41.53 165 GLU A C 1
ATOM 1326 O O . GLU A 1 165 ? -10.629 26.919 3.171 1.00 41.53 165 GLU A O 1
ATOM 1331 N N . ILE A 1 166 ? -9.725 24.884 3.007 1.00 45.47 166 ILE A N 1
ATOM 1332 C CA . ILE A 1 166 ? -8.955 25.194 1.785 1.00 45.47 166 ILE A CA 1
ATOM 1333 C C . ILE A 1 166 ? -9.832 25.128 0.513 1.00 45.47 166 ILE A C 1
ATOM 1335 O O . ILE A 1 166 ? -9.443 25.655 -0.529 1.00 45.47 166 ILE A O 1
ATOM 1339 N N . ASN A 1 167 ? -11.035 24.544 0.590 1.00 38.62 167 ASN A N 1
ATOM 1340 C CA . ASN A 1 167 ? -11.946 24.346 -0.546 1.00 38.62 167 ASN A CA 1
ATOM 1341 C C . ASN A 1 167 ? -13.261 25.161 -0.472 1.00 38.62 167 ASN A C 1
ATOM 1343 O O . ASN A 1 167 ? -14.236 24.807 -1.143 1.00 38.62 167 ASN A O 1
ATOM 1347 N N . VAL A 1 168 ? -13.296 26.264 0.290 1.00 39.22 168 VAL A N 1
ATOM 1348 C CA . VAL A 1 168 ? -14.388 27.269 0.285 1.00 39.22 168 VAL A CA 1
ATOM 1349 C C . VAL A 1 168 ? -13.840 28.641 -0.086 1.00 39.22 168 VAL A C 1
ATOM 1351 O O . VAL A 1 168 ? -14.477 29.307 -0.935 1.00 39.22 168 VAL A O 1
#

Sequence (168 aa):
MAEHALSQELLCPEGGRSLSYLRHLAKLQLLKGDYSSMQFFKPLIYEQDADVWALNGHRHYLQGAFTEAKESYEWSLNILKNPSDSHIVFLRLGSIYLMQEKLQELEEAEDALMEANHLNAENAEVWAYLSLICLKVSKQLQHSDSLSQFKSCLQVDSCFETSIEINV

Secondary structure (DSSP, 8-state):
-HHHHHHHHTB-TTSSBPHHHHHHHHHHHHHHT-TTS-TT--GGGSTT-HHHHHHHHHHHHHTT-HHHHHHHHHHHHHSSS--TTHHHHHHHHHHHHHHH--HHHHHHHHHHHHHHHHH-TT-HHHHHHHHHHHHHHHHHHTTS--TTHHHHHTHHHHHHHHHHHTT-

Foldseek 3Di:
DVLVVVQVVQADPVRHHHPVNLLVVLVVCVVVLPLVVNPPLPCVVVLQALQSLQSQLVSCVSVVVLVSSLVSLVSSCPHPDHHPPLLVSLLSNLVSLVVVVDPVSLVSSLVSLVVSCVVPVPDPSSVVSLVVSLVVVVVVCVVPVDPPVNVVSCVVVVVVVVVVVVVD

pLDDT: mean 74.17, std 16.21, range [38.62, 95.81]